Protein AF-A0A7W0QS46-F1 (afdb_monomer)

Secondary structure (DSSP, 8-state):
------------------------SHHHHHTT-PPPPP-------S-TTS-HHHHHHHHHHHHHHHHHHHHHHHTS-----EE-B-TTT--B-TT-EEEETTEEEE--TTSEE--

Structure (mmCIF, N/CA/C/O backbone):
data_AF-A0A7W0QS46-F1
#
_entry.id   AF-A0A7W0QS46-F1
#
loop_
_atom_site.group_PDB
_atom_site.id
_atom_site.type_symbol
_atom_site.label_atom_id
_atom_site.label_alt_id
_atom_site.label_comp_id
_atom_site.label_asym_id
_atom_site.label_entity_id
_atom_site.label_seq_id
_atom_site.pdbx_PDB_ins_code
_atom_site.Cartn_x
_atom_site.Cartn_y
_atom_site.Cartn_z
_atom_site.occupancy
_atom_site.B_iso_or_equiv
_atom_site.auth_seq_id
_atom_site.auth_comp_id
_atom_site.auth_asym_id
_atom_site.auth_atom_id
_atom_site.pdbx_PDB_model_num
ATOM 1 N N . MET A 1 1 ? 61.395 14.733 -98.164 1.00 42.03 1 MET A N 1
ATOM 2 C CA . MET A 1 1 ? 61.684 16.126 -97.755 1.00 42.03 1 MET A CA 1
ATOM 3 C C . MET A 1 1 ? 61.007 17.068 -98.737 1.00 42.03 1 MET A C 1
ATOM 5 O O . MET A 1 1 ? 60.835 16.677 -99.883 1.00 42.03 1 MET A O 1
ATOM 9 N N . THR A 1 2 ? 60.659 18.263 -98.248 1.00 37.06 2 THR A N 1
ATOM 10 C CA . THR A 1 2 ? 60.103 19.431 -98.965 1.00 37.06 2 THR A CA 1
ATOM 11 C C . THR A 1 2 ? 58.569 19.526 -99.023 1.00 37.06 2 THR A C 1
ATOM 13 O O . THR A 1 2 ? 57.917 18.998 -99.917 1.00 37.06 2 THR A O 1
ATOM 16 N N . GLN A 1 3 ? 58.011 20.245 -98.036 1.00 39.62 3 GLN A N 1
ATOM 17 C CA . GLN A 1 3 ? 56.718 20.937 -98.125 1.00 39.62 3 GLN A CA 1
ATOM 18 C C . GLN A 1 3 ? 56.758 21.989 -99.239 1.00 39.62 3 GLN A C 1
ATOM 20 O O . GLN A 1 3 ? 57.814 22.589 -99.426 1.00 39.62 3 GLN A O 1
ATOM 25 N N . GLN A 1 4 ? 55.606 22.331 -99.826 1.00 39.69 4 GLN A N 1
ATOM 26 C CA . GLN A 1 4 ? 55.246 23.735 -100.049 1.00 39.69 4 GLN A CA 1
ATOM 27 C C . GLN A 1 4 ? 53.736 23.960 -99.915 1.00 39.69 4 GLN A C 1
ATOM 29 O O . GLN A 1 4 ? 52.909 23.243 -100.470 1.00 39.69 4 GLN A O 1
ATOM 34 N N . VAL A 1 5 ? 53.438 24.978 -99.117 1.00 44.97 5 VAL A N 1
ATOM 35 C CA . VAL A 1 5 ? 52.142 25.584 -98.832 1.00 44.97 5 VAL A CA 1
ATOM 36 C C . VAL A 1 5 ? 51.836 26.584 -99.944 1.00 44.97 5 VAL A C 1
ATOM 38 O O . VAL A 1 5 ? 52.663 27.450 -100.202 1.00 44.97 5 VAL A O 1
ATOM 41 N N . TYR A 1 6 ? 50.641 26.535 -100.535 1.00 41.38 6 TYR A N 1
ATOM 42 C CA . TYR A 1 6 ? 50.048 27.699 -101.198 1.00 41.38 6 TYR A CA 1
ATOM 43 C C . TYR A 1 6 ? 48.574 27.822 -100.812 1.00 41.38 6 TYR A C 1
ATOM 45 O O . TYR A 1 6 ? 47.744 26.970 -101.120 1.00 41.38 6 TYR A O 1
ATOM 53 N N . MET A 1 7 ? 48.273 28.913 -100.109 1.00 39.53 7 MET A N 1
ATOM 54 C CA . MET A 1 7 ? 46.926 29.436 -99.920 1.00 39.53 7 MET A CA 1
ATOM 55 C C . MET A 1 7 ? 46.340 29.834 -101.280 1.00 39.53 7 MET A C 1
ATOM 57 O O . MET A 1 7 ? 46.981 30.538 -102.056 1.00 39.53 7 MET A O 1
ATOM 61 N N . THR A 1 8 ? 45.088 29.473 -101.545 1.00 50.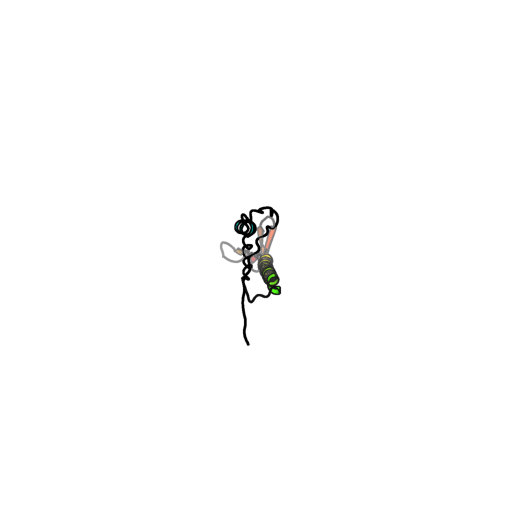31 8 THR A N 1
ATOM 62 C CA . THR A 1 8 ? 44.236 30.211 -102.482 1.00 50.31 8 THR A CA 1
ATOM 63 C C . THR A 1 8 ? 42.851 30.316 -101.871 1.00 50.31 8 THR A C 1
ATOM 65 O O . THR A 1 8 ? 42.171 29.326 -101.615 1.00 50.31 8 THR A O 1
ATOM 68 N N . GLN A 1 9 ? 42.493 31.560 -101.579 1.00 47.12 9 GLN A N 1
ATOM 69 C CA . GLN A 1 9 ? 41.172 32.006 -101.185 1.00 47.12 9 GLN A CA 1
ATOM 70 C C . GLN A 1 9 ? 40.110 31.574 -102.196 1.00 47.12 9 GLN A C 1
ATOM 72 O O . GLN A 1 9 ? 40.261 31.871 -103.376 1.00 47.12 9 GLN A O 1
ATOM 77 N N . MET A 1 10 ? 38.995 31.013 -101.721 1.00 40.62 10 MET A N 1
ATOM 78 C CA . MET A 1 10 ? 37.693 31.171 -102.374 1.00 40.62 10 MET A CA 1
ATOM 79 C C . MET A 1 10 ? 36.582 31.278 -101.325 1.00 40.62 10 MET A C 1
ATOM 81 O O . MET A 1 10 ? 36.172 30.313 -100.687 1.00 40.62 10 MET A O 1
ATOM 85 N N . GLN A 1 11 ? 36.106 32.508 -101.169 1.00 45.66 11 GLN A N 1
ATOM 86 C CA . GLN A 1 11 ? 34.884 32.909 -100.489 1.00 45.66 11 GLN A CA 1
ATOM 87 C C . GLN A 1 11 ? 33.656 32.383 -101.260 1.00 45.66 11 GLN A C 1
ATOM 89 O O . GLN A 1 11 ? 33.440 32.795 -102.395 1.00 45.66 11 GLN A O 1
ATOM 94 N N . SER A 1 12 ? 32.794 31.559 -100.650 1.00 42.09 12 SER A N 1
ATOM 95 C CA . SER A 1 12 ? 31.365 31.509 -101.025 1.00 42.09 12 SER A CA 1
ATOM 96 C C . SER A 1 12 ? 30.467 30.974 -99.892 1.00 42.09 12 SER A C 1
ATOM 98 O O . SER A 1 12 ? 30.327 29.782 -99.659 1.00 42.09 12 SER A O 1
ATOM 100 N N . LYS A 1 13 ? 29.893 31.933 -99.155 1.00 42.59 13 LYS A N 1
ATOM 101 C CA . LYS A 1 13 ? 28.553 31.976 -98.532 1.00 42.59 13 LYS A CA 1
ATOM 102 C C . LYS A 1 13 ? 27.834 30.639 -98.218 1.00 42.59 13 LYS A C 1
ATOM 104 O O . LYS A 1 13 ? 27.263 30.043 -99.129 1.00 42.59 13 LYS A O 1
ATOM 109 N N . PRO A 1 14 ? 27.653 30.280 -96.932 1.00 51.12 14 PRO A N 1
ATOM 110 C CA . PRO A 1 14 ? 26.560 29.414 -96.498 1.00 51.12 14 PRO A CA 1
ATOM 111 C C . PRO A 1 14 ? 25.295 30.230 -96.130 1.00 51.12 14 PRO A C 1
ATOM 113 O O . PRO A 1 14 ? 25.398 31.410 -95.778 1.00 51.12 14 PRO A O 1
ATOM 116 N N . PRO A 1 15 ? 24.088 29.646 -96.259 1.00 46.00 15 PRO A N 1
ATOM 117 C CA . PRO A 1 15 ? 22.811 30.344 -96.116 1.00 46.00 15 PRO A CA 1
ATOM 118 C C . PRO A 1 15 ? 22.496 30.717 -94.662 1.00 46.00 15 PRO A C 1
ATOM 120 O O . PRO A 1 15 ? 22.996 30.104 -93.723 1.00 46.00 15 PRO A O 1
ATOM 123 N N . ALA A 1 16 ? 21.656 31.747 -94.518 1.00 44.38 16 ALA A N 1
ATOM 124 C CA . ALA A 1 16 ? 21.217 32.356 -93.268 1.00 44.38 16 ALA A CA 1
ATOM 125 C C . ALA A 1 16 ? 20.842 31.313 -92.202 1.00 44.38 16 ALA A C 1
ATOM 127 O O . ALA A 1 16 ? 19.768 30.714 -92.238 1.00 44.38 16 ALA A O 1
ATOM 128 N N . GLY A 1 17 ? 21.751 31.115 -91.247 1.00 40.41 17 GLY A N 1
ATOM 129 C CA . GLY A 1 17 ? 21.467 30.407 -90.013 1.00 40.41 17 GLY A CA 1
ATOM 130 C C . GLY A 1 17 ? 20.565 31.272 -89.147 1.00 40.41 17 GLY A C 1
ATOM 131 O O . GLY A 1 17 ? 20.890 32.420 -88.852 1.00 40.41 17 GLY A O 1
ATOM 132 N N . THR A 1 18 ? 19.425 30.713 -88.755 1.00 43.06 18 THR A N 1
ATOM 133 C CA . THR A 1 18 ? 18.579 31.206 -87.673 1.00 43.06 18 THR A CA 1
ATOM 134 C C . THR A 1 18 ? 19.454 31.581 -86.483 1.00 43.06 18 THR A C 1
ATOM 136 O O . THR A 1 18 ? 20.055 30.711 -85.851 1.00 43.06 18 THR A O 1
ATOM 139 N N . THR A 1 19 ? 19.533 32.873 -86.175 1.00 45.97 19 THR A N 1
ATOM 140 C CA . THR A 1 19 ? 20.180 33.386 -84.970 1.00 45.97 19 THR A CA 1
ATOM 141 C C . THR A 1 19 ? 19.380 32.903 -83.762 1.00 45.97 19 THR A C 1
ATOM 143 O O . THR A 1 19 ? 18.473 33.579 -83.284 1.00 45.97 19 THR A O 1
ATOM 146 N N . ARG A 1 20 ? 19.662 31.689 -83.276 1.00 39.88 20 ARG A N 1
ATOM 147 C CA . ARG A 1 20 ? 19.218 31.264 -81.951 1.00 39.88 20 ARG A CA 1
ATOM 148 C C . ARG A 1 20 ? 20.089 32.025 -80.963 1.00 39.88 20 ARG A C 1
ATOM 150 O O . ARG A 1 20 ? 21.214 31.622 -80.690 1.00 39.88 20 ARG A O 1
ATOM 157 N N . SER A 1 21 ? 19.570 33.147 -80.478 1.00 46.78 21 SER A N 1
ATOM 158 C CA . SER A 1 21 ? 20.086 33.849 -79.310 1.00 46.78 21 SER A CA 1
ATOM 159 C C . SER A 1 21 ? 20.252 32.837 -78.177 1.00 46.78 21 SER A C 1
ATOM 161 O O . SER A 1 21 ? 19.275 32.448 -77.543 1.00 46.78 21 SER A O 1
ATOM 163 N N . THR A 1 22 ? 21.473 32.366 -77.929 1.00 52.00 22 THR A N 1
ATOM 164 C CA . THR A 1 22 ? 21.815 31.606 -76.722 1.00 52.00 22 THR A CA 1
ATOM 165 C C . THR A 1 22 ? 21.935 32.597 -75.572 1.00 52.00 22 THR A C 1
ATOM 167 O O . THR A 1 22 ? 23.018 32.874 -75.062 1.00 52.00 22 THR A O 1
ATOM 170 N N . MET A 1 23 ? 20.807 33.212 -75.225 1.00 46.06 23 MET A N 1
ATOM 171 C CA . MET A 1 23 ? 20.656 33.908 -73.963 1.00 46.06 23 MET A CA 1
ATOM 172 C C . MET A 1 23 ? 20.328 32.853 -72.909 1.00 46.06 23 MET A C 1
ATOM 174 O O . MET A 1 23 ? 19.323 32.160 -73.010 1.00 46.06 23 MET A O 1
ATOM 178 N N . SER A 1 24 ? 21.178 32.804 -71.884 1.00 54.03 24 SER A N 1
ATOM 179 C CA . SER A 1 24 ? 20.848 32.319 -70.544 1.00 54.03 24 SER A CA 1
ATOM 180 C C . SER A 1 24 ? 20.768 30.804 -70.314 1.00 54.03 24 SER A C 1
ATOM 182 O O . SER A 1 24 ? 19.752 30.289 -69.873 1.00 54.03 24 SER A O 1
ATOM 184 N N . THR A 1 25 ? 21.885 30.090 -70.484 1.00 54.03 25 THR A N 1
ATOM 185 C CA . THR A 1 25 ? 22.046 28.762 -69.847 1.00 54.03 25 THR A CA 1
ATOM 186 C C . THR A 1 25 ? 22.511 28.876 -68.389 1.00 54.03 25 THR A C 1
ATOM 188 O O . THR A 1 25 ? 22.315 27.947 -67.622 1.00 54.03 25 THR A O 1
ATOM 191 N N . ALA A 1 26 ? 23.075 30.016 -67.965 1.00 53.59 26 ALA A N 1
ATOM 192 C CA . ALA A 1 26 ? 23.535 30.186 -66.583 1.00 53.59 26 ALA A CA 1
ATOM 193 C C . ALA A 1 26 ? 22.373 30.346 -65.583 1.00 53.59 26 ALA A C 1
ATOM 195 O O . ALA A 1 26 ? 22.396 29.722 -64.527 1.00 53.59 26 ALA A O 1
ATOM 196 N N . ALA A 1 27 ? 21.330 31.115 -65.929 1.00 52.09 27 ALA A N 1
ATOM 197 C CA . ALA A 1 27 ? 20.205 31.361 -65.019 1.00 52.09 27 ALA A CA 1
ATOM 198 C C . ALA A 1 27 ? 19.205 30.192 -64.931 1.00 52.09 27 ALA A C 1
ATOM 200 O O . ALA A 1 27 ? 18.447 30.108 -63.968 1.00 52.09 27 ALA A O 1
ATOM 201 N N . GLU A 1 28 ? 19.185 29.292 -65.919 1.00 52.66 28 GLU A N 1
ATOM 202 C CA . GLU A 1 28 ? 18.270 28.142 -65.924 1.00 52.66 28 GLU A CA 1
ATOM 203 C C . GLU A 1 28 ? 18.741 27.037 -64.962 1.00 52.66 28 GLU A C 1
ATOM 205 O O . GLU A 1 28 ? 17.921 26.377 -64.328 1.00 52.66 28 GLU A O 1
ATOM 210 N N . THR A 1 29 ? 20.057 26.892 -64.764 1.00 55.97 29 THR A N 1
ATOM 211 C CA . THR A 1 29 ? 20.636 25.947 -63.791 1.00 55.97 29 THR A CA 1
ATOM 212 C C . THR A 1 29 ? 20.431 26.354 -62.332 1.00 55.97 29 THR A C 1
ATOM 214 O O . THR A 1 29 ? 20.271 25.479 -61.483 1.00 55.97 29 THR A O 1
ATOM 217 N N . ASP A 1 30 ? 20.386 27.653 -62.026 1.00 58.25 30 ASP A N 1
ATOM 218 C CA . ASP A 1 30 ? 20.181 28.126 -60.649 1.00 58.25 30 ASP A CA 1
ATOM 219 C C . ASP A 1 30 ? 18.719 28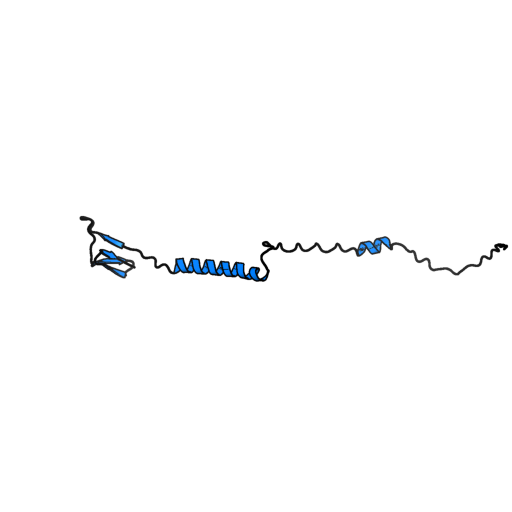.002 -60.193 1.00 58.25 30 ASP A C 1
ATOM 221 O O . ASP A 1 30 ? 18.452 27.837 -59.003 1.00 58.25 30 ASP A O 1
ATOM 225 N N . ALA A 1 31 ? 17.763 28.011 -61.130 1.00 60.00 31 ALA A N 1
ATOM 226 C CA . ALA A 1 31 ? 16.335 27.904 -60.827 1.00 60.00 31 ALA A CA 1
ATOM 227 C C . ALA A 1 31 ? 15.916 26.515 -60.306 1.00 60.00 31 ALA A C 1
ATOM 229 O O . ALA A 1 31 ? 14.890 26.394 -59.638 1.00 60.00 31 ALA A O 1
ATOM 230 N N . TYR A 1 32 ? 16.717 25.478 -60.579 1.00 58.31 32 TYR A N 1
ATOM 231 C CA . TYR A 1 32 ? 16.467 24.102 -60.134 1.00 58.31 32 TYR A CA 1
ATOM 232 C C . TYR A 1 32 ? 17.453 23.611 -59.063 1.00 58.31 32 TYR A C 1
ATOM 234 O O . TYR A 1 32 ? 17.449 22.426 -58.724 1.00 58.31 32 TYR A O 1
ATOM 242 N N . ASN A 1 33 ? 18.269 24.498 -58.484 1.00 69.06 33 ASN A N 1
ATOM 243 C CA . ASN A 1 33 ? 19.120 24.157 -57.347 1.00 69.06 33 ASN A CA 1
ATOM 244 C C . ASN A 1 33 ? 18.289 24.152 -56.054 1.00 69.06 33 ASN A C 1
ATOM 246 O O . ASN A 1 33 ? 18.301 25.098 -55.265 1.00 69.06 33 ASN A O 1
ATOM 250 N N . TRP A 1 34 ? 17.497 23.094 -55.867 1.00 71.81 34 TRP A N 1
ATOM 251 C CA . TRP A 1 34 ? 16.763 22.886 -54.625 1.00 71.81 34 TRP A CA 1
ATOM 252 C C . TRP A 1 34 ? 17.766 22.697 -53.479 1.00 71.81 34 TRP A C 1
ATOM 254 O O . TRP A 1 34 ? 18.659 21.851 -53.598 1.00 71.81 34 TRP A O 1
ATOM 264 N N . PRO A 1 35 ? 17.647 23.440 -52.363 1.00 72.06 35 PRO A N 1
ATOM 265 C CA . PRO A 1 35 ? 18.539 23.247 -51.233 1.00 72.06 35 PRO A CA 1
ATOM 266 C C . PRO A 1 35 ? 18.436 21.795 -50.768 1.00 72.06 35 PRO A C 1
ATOM 268 O O . PRO A 1 35 ? 17.337 21.263 -50.588 1.00 72.06 35 PRO A O 1
ATOM 271 N N . ALA A 1 36 ? 19.587 21.143 -50.593 1.00 73.75 36 ALA A N 1
ATOM 272 C CA . ALA A 1 36 ? 19.640 19.797 -50.041 1.00 73.75 36 ALA A CA 1
ATOM 273 C C . ALA A 1 36 ? 18.773 19.742 -48.774 1.00 73.75 36 ALA A C 1
ATOM 275 O O . ALA A 1 36 ? 18.867 20.627 -47.918 1.00 73.75 36 ALA A O 1
ATOM 276 N N . ALA A 1 37 ? 17.899 18.733 -48.685 1.00 69.31 37 ALA A N 1
ATOM 277 C CA . ALA A 1 37 ? 17.021 18.568 -47.534 1.00 69.31 37 ALA A CA 1
ATOM 278 C C . ALA A 1 37 ? 17.860 18.646 -46.246 1.00 69.31 37 ALA A C 1
ATOM 280 O O . ALA A 1 37 ? 18.941 18.045 -46.202 1.00 69.31 37 ALA A O 1
ATOM 281 N N . PRO A 1 38 ? 17.414 19.390 -45.214 1.00 65.25 38 PRO A N 1
ATOM 282 C CA . PRO A 1 38 ? 18.166 19.479 -43.974 1.00 65.25 38 PRO A CA 1
ATOM 283 C C . PRO A 1 38 ? 18.381 18.058 -43.469 1.00 65.25 38 PRO A C 1
ATOM 285 O O . PRO A 1 38 ? 17.421 17.297 -43.345 1.00 65.25 38 PRO A O 1
ATOM 288 N N . ALA A 1 39 ? 19.641 17.691 -43.227 1.00 67.69 39 ALA A N 1
ATOM 289 C CA . ALA A 1 39 ? 19.972 16.388 -42.680 1.00 67.69 39 ALA A CA 1
ATOM 290 C C . ALA A 1 39 ? 19.107 16.178 -41.433 1.00 67.69 39 ALA A C 1
ATOM 292 O O . ALA A 1 39 ? 19.244 16.905 -40.445 1.00 67.69 39 ALA A O 1
ATOM 293 N N . THR A 1 40 ? 18.172 15.228 -41.499 1.00 58.50 40 THR A N 1
ATOM 294 C CA . THR A 1 40 ? 17.398 14.805 -40.338 1.00 58.50 40 THR A CA 1
ATOM 295 C C . THR A 1 40 ? 18.412 14.434 -39.274 1.00 58.50 40 THR A C 1
ATOM 297 O O . THR A 1 40 ? 19.160 13.470 -39.453 1.00 58.50 40 THR A O 1
ATOM 300 N N . ARG A 1 41 ? 18.498 15.236 -38.202 1.00 53.41 41 ARG A N 1
ATOM 301 C CA . ARG A 1 41 ? 19.337 14.905 -37.052 1.00 53.41 41 ARG A CA 1
ATOM 302 C C . ARG A 1 41 ? 18.944 13.496 -36.646 1.00 53.41 41 ARG A C 1
ATOM 304 O O . ARG A 1 41 ? 17.787 13.272 -36.297 1.00 53.41 41 ARG A O 1
ATOM 311 N N . ALA A 1 42 ? 19.889 12.564 -36.744 1.00 59.88 42 ALA A N 1
ATOM 312 C CA . ALA A 1 42 ? 19.716 11.232 -36.202 1.00 59.88 42 ALA A CA 1
ATOM 313 C C . ALA A 1 42 ? 19.234 11.421 -34.765 1.00 59.88 42 ALA A C 1
ATOM 315 O O . ALA A 1 42 ? 19.939 12.046 -33.968 1.00 59.88 42 ALA A O 1
ATOM 316 N N . GLY A 1 43 ? 17.998 10.993 -34.484 1.00 60.56 43 GLY A N 1
ATOM 317 C CA . GLY A 1 43 ? 17.436 11.033 -33.143 1.00 60.56 43 GLY A CA 1
ATOM 318 C C . GLY A 1 43 ? 18.480 10.429 -32.223 1.00 60.56 43 GLY A C 1
ATOM 319 O O . GLY A 1 43 ? 18.866 9.274 -32.411 1.00 60.56 43 GLY A O 1
ATOM 320 N N . GLY A 1 44 ? 19.046 11.266 -31.353 1.00 59.84 44 GLY A N 1
ATOM 321 C CA . GLY A 1 44 ? 20.213 10.901 -30.573 1.00 59.84 44 GLY A CA 1
ATOM 322 C C . GLY A 1 44 ? 19.902 9.610 -29.839 1.00 59.84 44 GLY A C 1
ATOM 323 O O . GLY A 1 44 ? 18.990 9.574 -29.014 1.00 59.84 44 GLY A O 1
ATOM 324 N N . ARG A 1 45 ? 20.629 8.536 -30.162 1.00 61.97 45 ARG A N 1
ATOM 325 C CA . ARG A 1 45 ? 20.665 7.343 -29.321 1.00 61.97 45 ARG A CA 1
ATOM 326 C C . ARG A 1 45 ? 21.199 7.815 -27.976 1.00 61.97 45 ARG A C 1
ATOM 328 O O . ARG A 1 45 ? 22.405 7.956 -27.811 1.00 61.97 45 ARG A O 1
ATOM 335 N N . LEU A 1 46 ? 20.289 8.083 -27.040 1.00 65.81 46 LEU A N 1
ATOM 336 C CA . LEU A 1 46 ? 20.602 8.529 -25.681 1.00 65.81 46 LEU A CA 1
ATOM 337 C C . LEU A 1 46 ? 21.550 7.550 -24.968 1.00 65.81 46 LEU A C 1
ATOM 339 O O . LEU A 1 46 ? 22.199 7.921 -23.998 1.00 65.81 46 LEU A O 1
ATOM 343 N N . LEU A 1 47 ? 21.672 6.318 -25.479 1.00 69.06 47 LEU A N 1
ATOM 344 C CA . LEU A 1 47 ? 22.589 5.290 -25.011 1.00 69.06 47 LEU A CA 1
ATOM 345 C C . LEU A 1 47 ? 23.159 4.526 -26.227 1.00 69.06 47 LEU A C 1
ATOM 347 O O . LEU A 1 47 ? 22.501 3.625 -26.746 1.00 69.06 47 LEU A O 1
ATOM 351 N N . PRO A 1 48 ? 24.362 4.863 -26.728 1.00 67.31 48 PRO A N 1
ATOM 352 C CA . PRO A 1 48 ? 24.927 4.242 -27.933 1.00 67.31 48 PRO A CA 1
ATOM 353 C C . PRO A 1 48 ? 25.254 2.748 -27.759 1.00 67.31 48 PRO A C 1
ATOM 355 O O . PRO A 1 48 ? 25.284 2.015 -28.746 1.00 67.31 48 PRO A O 1
ATOM 358 N N . TRP A 1 49 ? 25.445 2.304 -26.513 1.00 71.75 49 TRP A N 1
ATOM 359 C CA . TRP A 1 49 ? 25.645 0.906 -26.119 1.00 71.75 49 TRP A CA 1
ATOM 360 C C . TRP A 1 49 ? 24.332 0.127 -25.945 1.00 71.75 49 TRP A C 1
ATOM 362 O O . TRP A 1 49 ? 24.353 -1.103 -25.898 1.00 71.75 49 TRP A O 1
ATOM 372 N N . LEU A 1 50 ? 23.190 0.820 -25.839 1.00 69.44 50 LEU A N 1
ATOM 373 C CA . LEU A 1 50 ? 21.893 0.181 -25.669 1.00 69.44 50 LEU A CA 1
ATOM 374 C C . LEU A 1 50 ? 21.382 -0.247 -27.042 1.00 69.44 50 LEU A C 1
ATOM 376 O O . LEU A 1 50 ? 20.927 0.551 -27.864 1.00 69.44 50 LEU A O 1
ATOM 380 N N . ASP A 1 51 ? 21.520 -1.539 -27.295 1.00 77.81 51 ASP A N 1
ATOM 381 C CA . ASP A 1 51 ? 21.064 -2.162 -28.524 1.00 77.81 51 ASP A CA 1
ATOM 382 C C . ASP A 1 51 ? 19.541 -1.981 -28.683 1.00 77.81 51 ASP A C 1
ATOM 384 O O . ASP A 1 51 ? 18.803 -1.953 -27.696 1.00 77.81 51 ASP A O 1
ATOM 388 N N . TRP A 1 52 ? 19.043 -1.862 -29.917 1.00 72.88 52 TRP A N 1
ATOM 389 C CA . TRP A 1 52 ? 17.634 -1.512 -30.190 1.00 72.88 52 TRP A CA 1
ATOM 390 C C . TRP A 1 52 ? 16.637 -2.477 -29.522 1.00 72.88 52 TRP A C 1
ATOM 392 O O . TRP A 1 52 ? 15.562 -2.064 -29.090 1.00 72.88 52 TRP A O 1
ATOM 402 N N . LYS A 1 53 ? 17.037 -3.745 -29.353 1.00 73.75 53 LYS A N 1
ATOM 403 C CA . LYS A 1 53 ? 16.274 -4.790 -2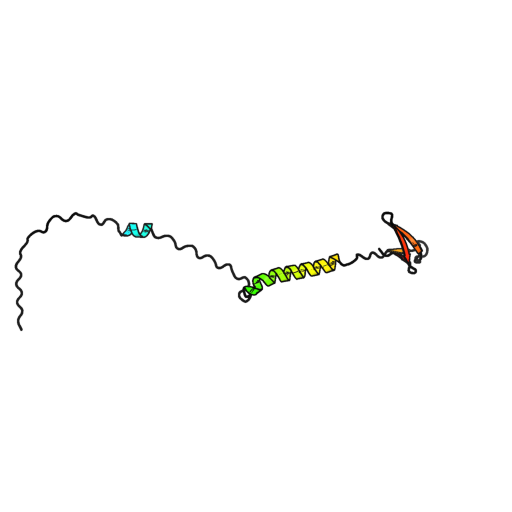8.653 1.00 73.75 53 LYS A CA 1
ATOM 404 C C . LYS A 1 53 ? 15.972 -4.437 -27.191 1.00 73.75 53 LYS A C 1
ATOM 406 O O . LYS A 1 53 ? 14.945 -4.838 -26.656 1.00 73.75 53 LYS A O 1
ATOM 411 N N . PHE A 1 54 ? 16.849 -3.667 -26.547 1.00 79.19 54 PHE A N 1
ATOM 412 C CA . PHE A 1 54 ? 16.697 -3.251 -25.156 1.00 79.19 54 PHE A CA 1
ATOM 413 C C . PHE A 1 54 ? 15.955 -1.921 -25.019 1.00 79.19 54 PHE A C 1
ATOM 415 O O . PHE A 1 54 ? 15.492 -1.596 -23.929 1.00 79.19 54 PHE A O 1
ATOM 422 N N . SER A 1 55 ? 15.760 -1.182 -26.116 1.00 79.19 55 SER A N 1
ATOM 423 C CA . SER A 1 55 ? 14.996 0.068 -26.105 1.00 79.19 55 SER A CA 1
ATOM 424 C C . SER A 1 55 ? 13.540 -0.135 -25.678 1.00 79.19 55 SER A C 1
ATOM 426 O O . SER A 1 55 ? 12.966 0.768 -25.079 1.00 79.19 55 SER A O 1
ATOM 428 N N . LEU A 1 56 ? 12.948 -1.302 -25.964 1.00 83.31 56 LEU A N 1
ATOM 429 C CA . LEU A 1 56 ? 11.615 -1.676 -25.472 1.00 83.31 56 LEU A CA 1
ATOM 430 C C . LEU A 1 56 ? 11.676 -2.281 -24.059 1.00 83.31 56 LEU A C 1
ATOM 432 O O . LEU A 1 56 ? 10.753 -2.113 -23.269 1.00 83.31 56 LEU A O 1
ATOM 436 N N . LEU A 1 57 ? 12.772 -2.962 -23.717 1.00 87.88 57 LEU A N 1
ATOM 437 C CA . LEU A 1 57 ? 12.922 -3.584 -22.401 1.00 87.88 57 LEU A CA 1
ATOM 438 C C . LEU A 1 57 ? 13.063 -2.554 -21.283 1.00 87.88 57 LEU A C 1
ATOM 440 O O . LEU A 1 57 ? 12.538 -2.790 -20.206 1.00 87.88 57 LEU A O 1
ATOM 444 N N . VAL A 1 58 ? 13.707 -1.411 -21.525 1.00 86.81 58 VAL A N 1
ATOM 445 C CA . VAL A 1 58 ? 13.840 -0.343 -20.519 1.00 86.81 58 VAL A CA 1
ATOM 446 C C . VAL A 1 58 ? 12.480 0.175 -20.013 1.00 86.81 58 VAL A C 1
ATOM 448 O O . VAL A 1 58 ? 12.260 0.124 -18.802 1.00 86.81 58 VAL A O 1
ATOM 451 N N . PRO A 1 59 ? 11.538 0.632 -20.864 1.00 89.31 59 PRO A N 1
ATOM 452 C CA . PRO A 1 59 ? 10.236 1.099 -20.389 1.00 89.31 59 PRO A CA 1
ATOM 453 C C . PRO A 1 59 ? 9.386 -0.027 -19.788 1.00 89.31 59 PRO A C 1
ATOM 455 O O . PRO A 1 59 ? 8.687 0.207 -18.806 1.00 89.31 59 PRO A O 1
ATOM 458 N N . VAL A 1 60 ? 9.473 -1.254 -20.315 1.00 92.38 60 VAL A N 1
ATOM 459 C CA . VAL A 1 60 ? 8.758 -2.410 -19.745 1.00 92.38 60 VAL A CA 1
ATOM 460 C C . VAL A 1 60 ? 9.304 -2.767 -18.363 1.00 92.38 60 VAL A C 1
ATOM 462 O O . VAL A 1 60 ? 8.530 -2.967 -17.434 1.00 92.38 60 VAL A O 1
ATOM 465 N N . ALA A 1 61 ? 10.626 -2.800 -18.192 1.00 91.56 61 ALA A N 1
ATOM 466 C CA . ALA A 1 61 ? 11.262 -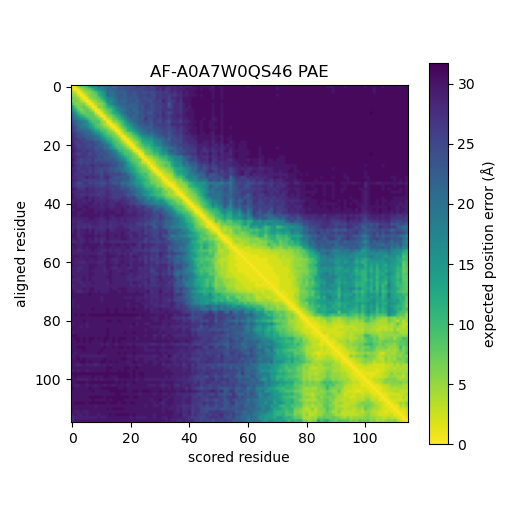3.063 -16.906 1.00 91.56 61 ALA A CA 1
ATOM 467 C C . ALA A 1 61 ? 10.916 -1.979 -15.881 1.00 91.56 61 ALA A C 1
ATOM 469 O O . ALA A 1 61 ? 10.611 -2.304 -14.737 1.00 91.56 61 ALA A O 1
ATOM 470 N N . LEU A 1 62 ? 10.897 -0.708 -16.294 1.00 94.06 62 LEU A N 1
ATOM 471 C CA . LEU A 1 62 ? 10.460 0.396 -15.441 1.00 94.06 62 LEU A CA 1
ATOM 472 C C . LEU A 1 62 ? 9.004 0.208 -14.994 1.00 94.06 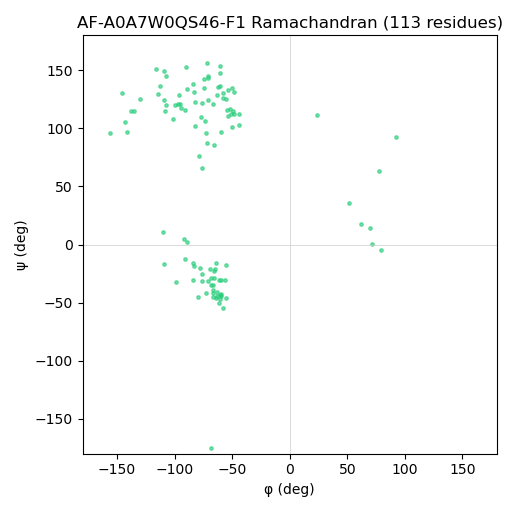62 LEU A C 1
ATOM 474 O O . LEU A 1 62 ? 8.711 0.324 -13.807 1.00 94.06 62 LEU A O 1
ATOM 478 N N . LEU A 1 63 ? 8.106 -0.124 -15.928 1.00 95.56 63 LEU A N 1
ATOM 479 C CA . LEU A 1 63 ? 6.693 -0.364 -15.633 1.00 95.56 63 LEU A CA 1
ATOM 480 C C . LEU A 1 63 ? 6.522 -1.528 -14.657 1.00 95.56 63 LEU A C 1
ATOM 482 O O . LEU A 1 63 ? 5.758 -1.408 -13.704 1.00 95.56 63 LEU A O 1
ATOM 486 N N . LEU A 1 64 ? 7.268 -2.617 -14.854 1.00 95.12 64 LEU A N 1
ATOM 487 C CA . LEU A 1 64 ? 7.264 -3.749 -13.936 1.00 95.12 64 LEU A CA 1
ATOM 488 C C . LEU A 1 64 ? 7.754 -3.333 -12.550 1.00 95.12 64 LEU A C 1
ATOM 490 O O . LEU A 1 64 ? 7.033 -3.564 -11.594 1.00 95.12 64 LEU A O 1
ATOM 494 N N . ILE A 1 65 ? 8.905 -2.660 -12.428 1.00 94.69 65 ILE A N 1
ATOM 495 C CA . ILE A 1 65 ? 9.437 -2.193 -11.134 1.00 94.69 65 ILE A CA 1
ATOM 496 C C . ILE A 1 65 ? 8.413 -1.326 -10.394 1.00 94.69 65 ILE A C 1
ATOM 498 O O . ILE A 1 65 ? 8.178 -1.535 -9.204 1.00 94.69 65 ILE A O 1
ATOM 502 N N . VAL A 1 66 ? 7.785 -0.377 -11.094 1.00 94.44 66 VAL A N 1
ATOM 503 C CA . VAL A 1 66 ? 6.751 0.491 -10.517 1.00 94.44 66 VAL A CA 1
ATOM 504 C C . VAL A 1 66 ? 5.535 -0.328 -10.093 1.00 94.44 66 VAL A C 1
ATOM 506 O O . VAL A 1 66 ? 5.059 -0.159 -8.975 1.00 94.44 66 VAL A O 1
ATOM 509 N N . ALA A 1 67 ? 5.058 -1.249 -10.931 1.00 92.44 67 ALA A N 1
ATOM 510 C CA . ALA A 1 67 ? 3.932 -2.114 -10.598 1.00 92.44 67 ALA A CA 1
ATOM 511 C C . ALA A 1 67 ? 4.221 -2.973 -9.359 1.00 92.44 67 ALA A C 1
ATOM 513 O O . ALA A 1 67 ? 3.384 -3.038 -8.461 1.00 92.44 67 ALA A O 1
ATOM 514 N N . THR A 1 68 ? 5.409 -3.576 -9.253 1.00 92.69 68 THR A N 1
ATOM 515 C CA . THR A 1 68 ? 5.784 -4.368 -8.074 1.00 92.69 68 THR A CA 1
ATOM 516 C C . THR A 1 68 ? 5.908 -3.494 -6.832 1.00 92.69 68 THR A C 1
ATOM 518 O O . THR A 1 68 ? 5.442 -3.887 -5.767 1.00 92.69 68 THR A O 1
ATOM 521 N N . ALA A 1 69 ? 6.504 -2.305 -6.945 1.00 89.50 69 ALA A N 1
ATOM 522 C CA . ALA A 1 69 ? 6.631 -1.378 -5.824 1.00 89.50 69 ALA A CA 1
ATOM 523 C C . ALA A 1 69 ? 5.256 -0.916 -5.315 1.00 89.50 69 ALA A C 1
ATOM 525 O O . ALA A 1 69 ? 5.002 -0.939 -4.113 1.00 89.50 69 ALA A O 1
ATOM 526 N N . LEU A 1 70 ? 4.344 -0.569 -6.227 1.00 89.62 70 LEU A N 1
ATOM 527 C CA . LEU A 1 70 ? 2.976 -0.180 -5.887 1.00 89.62 70 LEU A CA 1
ATOM 528 C C . LEU A 1 70 ? 2.180 -1.345 -5.305 1.00 89.62 70 LEU A C 1
ATOM 530 O O . LEU A 1 70 ? 1.449 -1.151 -4.340 1.00 89.62 70 LEU A O 1
ATOM 534 N N . TRP A 1 71 ? 2.359 -2.559 -5.827 1.00 89.06 71 TRP A N 1
ATOM 535 C CA . TRP A 1 71 ? 1.735 -3.756 -5.270 1.00 89.06 71 TRP A CA 1
ATOM 536 C C . TRP A 1 71 ? 2.153 -3.987 -3.816 1.00 89.06 71 TRP A C 1
ATOM 538 O O . TRP A 1 71 ? 1.311 -4.286 -2.977 1.00 89.06 71 TRP A O 1
ATOM 548 N N . GLN A 1 72 ? 3.436 -3.803 -3.495 1.00 82.06 72 GLN A N 1
ATOM 549 C CA . GLN A 1 72 ? 3.952 -3.943 -2.129 1.00 82.06 72 GLN A CA 1
ATOM 550 C C . GLN A 1 72 ? 3.398 -2.890 -1.166 1.00 82.06 72 GLN A C 1
ATOM 552 O O . GLN A 1 72 ? 3.309 -3.153 0.027 1.00 82.06 72 GLN A O 1
ATOM 557 N N . VAL A 1 73 ? 3.054 -1.699 -1.654 1.00 80.00 73 VAL A N 1
ATOM 558 C CA . VAL A 1 73 ? 2.415 -0.657 -0.837 1.00 80.00 73 VAL A CA 1
ATOM 559 C C . VAL A 1 73 ? 0.923 -0.942 -0.683 1.00 80.00 73 VAL A C 1
ATOM 561 O O . VAL A 1 73 ? 0.417 -0.909 0.430 1.00 80.00 73 VAL A O 1
ATOM 564 N N . ALA A 1 74 ? 0.238 -1.293 -1.770 1.00 77.62 74 ALA A N 1
ATOM 565 C CA . ALA A 1 74 ? -1.193 -1.587 -1.764 1.00 77.62 74 ALA A CA 1
ATOM 566 C C . ALA A 1 74 ? -1.549 -2.884 -1.015 1.00 77.62 74 ALA A C 1
ATOM 568 O O . ALA A 1 74 ? -2.644 -3.001 -0.480 1.00 77.62 74 ALA A O 1
ATOM 569 N N . SER A 1 75 ? -0.637 -3.859 -0.976 1.00 79.00 75 SER A N 1
ATOM 570 C CA . SER A 1 75 ? -0.849 -5.145 -0.295 1.00 79.00 75 SER A CA 1
ATO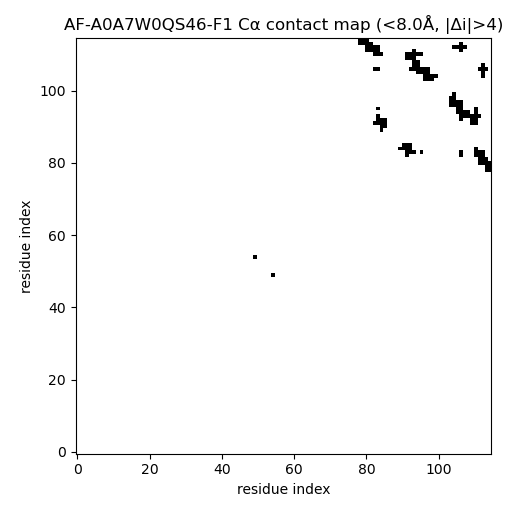M 571 C C . SER A 1 75 ? -0.423 -5.131 1.169 1.00 79.00 75 SER A C 1
ATOM 573 O O . SER A 1 75 ? -0.473 -6.176 1.813 1.00 79.00 75 SER A O 1
ATOM 575 N N . ARG A 1 76 ? 0.044 -3.994 1.701 1.00 74.56 76 ARG A N 1
ATOM 576 C CA . ARG A 1 76 ? 0.251 -3.856 3.143 1.00 74.56 76 ARG A CA 1
ATOM 577 C C . ARG A 1 76 ? -1.119 -3.632 3.771 1.00 74.56 76 ARG A C 1
ATOM 579 O O . ARG A 1 76 ? -1.681 -2.563 3.549 1.00 74.56 76 ARG A O 1
ATOM 586 N N . PRO A 1 77 ? -1.665 -4.598 4.529 1.00 66.38 77 PRO A N 1
ATOM 587 C CA . PRO A 1 77 ? -2.774 -4.273 5.405 1.00 66.38 77 PRO A CA 1
ATOM 588 C C . PRO A 1 77 ? -2.284 -3.171 6.352 1.00 66.38 77 PRO A C 1
ATOM 590 O O . PRO A 1 77 ? -1.212 -3.287 6.953 1.00 66.38 77 PRO A O 1
ATOM 593 N N . GLU A 1 78 ? -3.011 -2.059 6.406 1.00 65.44 78 GLU A N 1
ATOM 594 C CA . GLU A 1 78 ? -2.778 -1.013 7.395 1.00 65.44 78 GLU A CA 1
ATOM 595 C C . GLU A 1 78 ? -3.249 -1.571 8.741 1.00 65.44 78 GLU A C 1
ATOM 597 O O . GLU A 1 78 ? -4.416 -1.451 9.096 1.00 65.44 78 GLU A O 1
ATOM 602 N N . LEU A 1 79 ? -2.361 -2.278 9.448 1.00 66.62 79 LEU A N 1
ATOM 603 C CA . LEU A 1 79 ? -2.649 -2.742 10.802 1.00 66.62 79 LEU A CA 1
ATOM 604 C C . LEU A 1 79 ? -2.586 -1.525 11.718 1.00 66.62 79 LEU A C 1
ATOM 606 O O . LEU A 1 79 ? -1.509 -0.999 12.002 1.00 66.62 79 LEU A O 1
ATOM 610 N N . ILE A 1 80 ? -3.754 -1.067 12.148 1.00 74.50 80 ILE A N 1
ATOM 611 C CA . ILE A 1 80 ? -3.872 -0.123 13.250 1.00 74.50 80 ILE A CA 1
ATOM 612 C C . ILE A 1 80 ? -4.018 -0.966 14.513 1.00 74.50 80 ILE A C 1
ATOM 614 O O . ILE A 1 80 ? -5.011 -1.665 14.667 1.00 74.50 80 ILE A O 1
ATOM 618 N N . ASP A 1 81 ? -3.049 -0.889 15.420 1.00 77.44 81 ASP A N 1
ATOM 619 C CA . ASP A 1 81 ? -3.174 -1.508 16.739 1.00 77.44 81 ASP A CA 1
ATOM 620 C C . ASP A 1 81 ? -3.691 -0.458 17.727 1.00 77.44 81 ASP A C 1
ATOM 622 O O . ASP A 1 81 ? -3.047 0.566 17.972 1.00 77.44 81 ASP A O 1
ATOM 626 N N . LEU A 1 82 ? -4.876 -0.697 18.292 1.00 79.38 82 LEU A N 1
ATOM 627 C CA . LEU A 1 82 ? -5.454 0.142 19.344 1.00 79.38 82 LEU A CA 1
ATOM 628 C C . LEU A 1 82 ? -5.411 -0.600 20.676 1.00 79.38 82 LEU A C 1
ATOM 630 O O . LEU A 1 82 ? -6.107 -1.595 20.855 1.00 79.38 82 LEU A O 1
ATOM 634 N N . THR A 1 83 ? -4.643 -0.096 21.638 1.00 83.81 83 THR A N 1
ATOM 635 C CA . THR A 1 83 ? -4.597 -0.661 22.994 1.00 83.81 83 THR A CA 1
ATOM 636 C C . THR A 1 83 ? -5.530 0.105 23.928 1.00 83.81 83 THR A C 1
ATOM 638 O O . THR A 1 83 ? -5.485 1.336 24.005 1.00 83.81 83 THR A O 1
ATOM 641 N N . VAL A 1 84 ? -6.393 -0.614 24.650 1.00 85.19 84 VAL A N 1
ATOM 642 C CA . VAL A 1 84 ? -7.328 -0.008 25.610 1.00 85.19 84 VAL A CA 1
ATOM 643 C C . VAL A 1 84 ? -6.736 -0.041 27.014 1.00 85.19 84 VAL A C 1
ATOM 645 O O . VAL A 1 84 ? -6.492 -1.112 27.565 1.00 85.19 84 VAL A O 1
ATOM 648 N N . HIS A 1 85 ? -6.577 1.132 27.626 1.00 87.00 85 HIS A N 1
ATOM 649 C CA . HIS A 1 85 ? -6.056 1.269 28.986 1.00 87.00 85 HIS A CA 1
ATOM 650 C C . HIS A 1 85 ? -7.091 1.853 29.945 1.00 87.00 85 HIS A C 1
ATOM 652 O O . HIS A 1 85 ? -7.939 2.666 29.570 1.00 87.00 85 HIS A O 1
ATOM 658 N N . ASN A 1 86 ? -6.978 1.487 31.219 1.00 84.31 86 ASN A N 1
ATOM 659 C CA . ASN A 1 86 ? -7.699 2.138 32.298 1.00 84.31 86 ASN A CA 1
ATOM 660 C C . ASN A 1 86 ? -7.051 3.494 32.620 1.00 84.31 86 ASN A C 1
ATOM 662 O O . ASN A 1 86 ? -5.884 3.557 33.002 1.00 84.31 86 ASN A O 1
ATOM 666 N N . GLY A 1 87 ? -7.816 4.582 32.520 1.00 83.19 87 GLY A N 1
ATOM 667 C CA . GLY A 1 87 ? -7.314 5.939 32.756 1.00 83.19 87 GLY A CA 1
ATOM 668 C C . GLY A 1 87 ? -6.836 6.228 34.186 1.00 83.19 87 GLY A C 1
ATOM 669 O O . GLY A 1 87 ? -6.148 7.225 34.387 1.00 83.19 87 GLY A O 1
ATOM 670 N N . SER A 1 88 ? -7.177 5.395 35.177 1.00 84.25 88 SER A N 1
ATOM 671 C CA . SER A 1 88 ? -6.743 5.582 36.569 1.00 84.25 88 SER A CA 1
ATOM 672 C C . SER A 1 88 ? -5.537 4.729 36.963 1.00 84.25 88 SER A C 1
ATOM 674 O O . SER A 1 88 ? -4.734 5.172 37.782 1.00 84.25 88 SER A O 1
ATOM 676 N N . THR A 1 89 ? -5.389 3.530 36.392 1.00 85.88 89 THR A N 1
ATOM 677 C CA . THR A 1 89 ? -4.316 2.584 36.751 1.00 85.88 89 THR A CA 1
ATOM 678 C C . THR A 1 89 ? -3.249 2.428 35.669 1.00 85.88 89 THR A C 1
ATOM 680 O O . THR A 1 89 ? -2.169 1.924 35.960 1.00 85.88 89 THR A O 1
ATOM 683 N N . GLY A 1 90 ? -3.525 2.846 34.429 1.00 84.75 90 GLY A N 1
ATOM 684 C CA . GLY A 1 90 ? -2.657 2.618 33.267 1.00 84.75 90 GLY A CA 1
ATOM 685 C C . GLY A 1 90 ? -2.628 1.163 32.787 1.00 84.75 90 GLY A C 1
ATOM 686 O O . GLY A 1 90 ? -1.940 0.847 31.820 1.00 84.75 90 GLY A O 1
ATOM 687 N N . GLU A 1 91 ? -3.373 0.275 33.445 1.00 87.06 91 GLU A N 1
ATOM 688 C CA . GLU A 1 91 ? -3.418 -1.144 33.118 1.00 87.06 91 GLU A CA 1
ATOM 689 C C . GLU A 1 91 ? -4.234 -1.386 31.849 1.00 87.06 91 GLU A C 1
ATOM 691 O O . GLU A 1 91 ? -5.245 -0.724 31.593 1.00 87.06 91 GLU A O 1
ATOM 696 N N . THR A 1 92 ? -3.776 -2.336 31.046 1.00 82.88 92 THR A N 1
ATOM 697 C CA . THR A 1 92 ? -4.439 -2.744 29.815 1.00 82.88 92 THR A CA 1
ATOM 698 C C . THR A 1 92 ? -5.685 -3.575 30.127 1.00 82.88 92 THR A C 1
ATOM 700 O O . THR A 1 92 ? -5.645 -4.452 30.986 1.00 82.88 92 THR A O 1
ATOM 703 N N . ILE A 1 93 ? -6.805 -3.296 29.454 1.00 81.75 93 ILE A N 1
ATOM 704 C CA . ILE A 1 93 ? -8.094 -3.940 29.741 1.00 81.75 93 ILE A CA 1
ATOM 705 C C . ILE A 1 93 ? -8.371 -5.042 28.704 1.00 81.75 93 ILE A C 1
ATOM 707 O O . ILE A 1 93 ? -8.709 -4.719 27.556 1.00 81.75 93 ILE A O 1
ATOM 711 N N . PRO A 1 94 ? -8.282 -6.333 29.079 1.00 81.25 94 PRO A N 1
ATOM 712 C CA . PRO A 1 94 ? -8.682 -7.427 28.203 1.00 81.25 94 PRO A CA 1
ATOM 713 C C . PRO A 1 94 ? -10.206 -7.475 28.038 1.00 81.25 94 PRO A C 1
ATOM 715 O O . PRO A 1 94 ? -10.961 -7.209 28.976 1.00 81.25 94 PRO A O 1
ATOM 718 N N . GLY A 1 95 ? -10.675 -7.809 26.834 1.00 79.62 95 GLY A N 1
ATOM 719 C CA . GLY A 1 95 ? -12.104 -7.919 26.525 1.00 79.62 95 GLY A CA 1
ATOM 720 C C . GLY A 1 95 ? -12.874 -6.591 26.500 1.00 79.62 95 GLY A C 1
ATOM 721 O O . GLY A 1 95 ? -14.110 -6.593 26.509 1.00 79.62 95 GLY A O 1
ATOM 722 N N . ALA A 1 96 ? -12.180 -5.452 26.460 1.00 83.00 96 ALA A N 1
ATOM 723 C CA . ALA A 1 96 ? -12.795 -4.149 26.254 1.00 83.00 96 ALA A CA 1
ATOM 724 C C . ALA A 1 96 ? -13.510 -4.112 24.897 1.00 83.00 96 ALA A C 1
ATOM 726 O O . ALA A 1 96 ? -12.982 -4.573 23.886 1.00 83.00 96 ALA A O 1
ATOM 727 N N . ARG A 1 97 ? -14.724 -3.552 24.865 1.00 84.69 97 ARG A N 1
ATOM 728 C CA . ARG A 1 97 ? -15.487 -3.382 23.624 1.00 84.69 97 ARG A CA 1
ATOM 729 C C . ARG A 1 97 ? -15.289 -1.976 23.087 1.00 84.69 97 ARG A C 1
ATOM 731 O O . ARG A 1 97 ? -15.631 -1.009 23.763 1.00 84.69 97 ARG A O 1
ATOM 738 N N . VAL A 1 98 ? -14.777 -1.879 21.867 1.00 82.62 98 VAL A N 1
ATOM 739 C CA . VAL A 1 98 ? -14.562 -0.614 21.161 1.00 82.62 98 VAL A CA 1
ATOM 740 C C . VAL A 1 98 ? -15.482 -0.580 19.951 1.00 82.62 98 VAL A C 1
ATOM 742 O O . VAL A 1 98 ? -15.539 -1.540 19.185 1.00 82.62 98 VAL A O 1
ATOM 745 N N . VAL A 1 99 ? -16.232 0.509 19.792 1.00 85.56 99 VAL A N 1
ATOM 746 C CA . VAL A 1 99 ? -17.115 0.711 18.638 1.00 85.56 99 VAL A CA 1
ATOM 747 C C . VAL A 1 99 ? -16.501 1.772 17.737 1.00 85.56 99 VAL A C 1
ATOM 749 O O . VAL A 1 99 ? -16.312 2.905 18.177 1.00 85.56 99 VAL A O 1
ATOM 752 N N . ILE A 1 100 ? -16.203 1.412 16.490 1.00 82.12 100 ILE A N 1
ATOM 753 C CA . ILE A 1 100 ? -15.662 2.317 15.468 1.00 82.12 100 ILE A CA 1
ATOM 754 C C . ILE A 1 100 ? -16.512 2.152 14.214 1.00 82.12 100 ILE A C 1
ATOM 756 O O . ILE A 1 100 ? -16.718 1.033 13.758 1.00 82.12 100 ILE A O 1
ATOM 760 N N . ASP A 1 101 ? -17.053 3.256 13.697 1.00 85.62 101 ASP A N 1
ATOM 761 C CA . ASP A 1 101 ? -17.900 3.266 12.492 1.00 85.62 101 ASP A CA 1
ATOM 762 C C . ASP A 1 101 ? -19.075 2.257 12.534 1.00 85.62 101 ASP A C 1
ATOM 764 O O . ASP A 1 101 ? -19.439 1.616 11.554 1.00 85.62 101 ASP A O 1
ATOM 768 N N . GLY A 1 102 ? -19.654 2.056 13.725 1.00 85.56 102 GLY A N 1
ATOM 769 C CA . GLY A 1 102 ? -20.756 1.110 13.946 1.00 85.56 102 GLY A CA 1
ATOM 770 C C . GLY A 1 102 ? -20.347 -0.365 14.06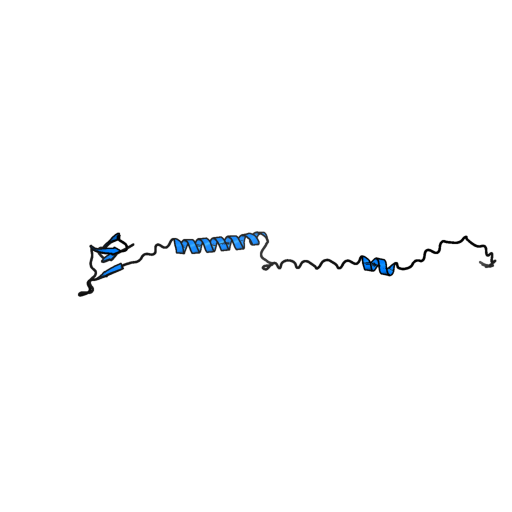3 1.00 85.56 102 GLY A C 1
ATOM 771 O O . GLY A 1 102 ? -21.189 -1.197 14.404 1.00 85.56 102 GLY A O 1
ATOM 772 N N . LEU A 1 103 ? -19.072 -0.701 13.860 1.00 85.19 103 LEU A N 1
ATOM 773 C CA . LEU A 1 103 ? -18.525 -2.040 14.079 1.00 85.19 103 LEU A CA 1
ATOM 774 C C . LEU A 1 103 ? -18.032 -2.176 15.522 1.00 85.19 103 LEU A C 1
ATOM 776 O O . LEU A 1 103 ? -17.368 -1.289 16.053 1.00 85.19 103 LEU A O 1
ATOM 780 N N . THR A 1 104 ? -18.388 -3.285 16.176 1.00 86.75 104 THR A N 1
ATOM 781 C CA . THR A 1 104 ? -17.956 -3.583 17.549 1.00 86.75 104 THR A CA 1
ATOM 782 C C . THR A 1 104 ? -16.792 -4.558 17.526 1.00 86.75 104 THR A C 1
ATOM 784 O O . THR A 1 104 ? -16.948 -5.698 17.093 1.00 86.75 104 THR A O 1
ATOM 787 N N . TYR A 1 105 ? -15.666 -4.127 18.074 1.00 84.56 105 TYR A N 1
ATOM 788 C CA . TYR A 1 105 ? -14.456 -4.917 18.237 1.00 84.56 105 TYR A CA 1
ATOM 789 C C . TYR A 1 105 ? -14.242 -5.235 19.715 1.00 84.56 105 TYR A C 1
ATOM 791 O O . TYR A 1 105 ? -14.647 -4.467 20.591 1.00 84.56 105 TYR A O 1
ATOM 799 N N . ALA A 1 106 ? -13.632 -6.382 19.997 1.00 85.88 106 ALA A N 1
ATOM 800 C CA . ALA A 1 106 ? -13.228 -6.766 21.342 1.00 85.88 106 ALA A CA 1
ATOM 801 C C . ALA A 1 106 ? -11.702 -6.786 21.408 1.00 85.88 106 ALA A C 1
ATOM 803 O O . ALA A 1 106 ? -11.062 -7.293 20.489 1.00 85.88 106 ALA A O 1
ATOM 804 N N . SER A 1 107 ? -11.137 -6.237 22.479 1.00 87.31 107 SER A N 1
ATOM 805 C CA . SER A 1 107 ? -9.704 -6.329 22.720 1.00 87.31 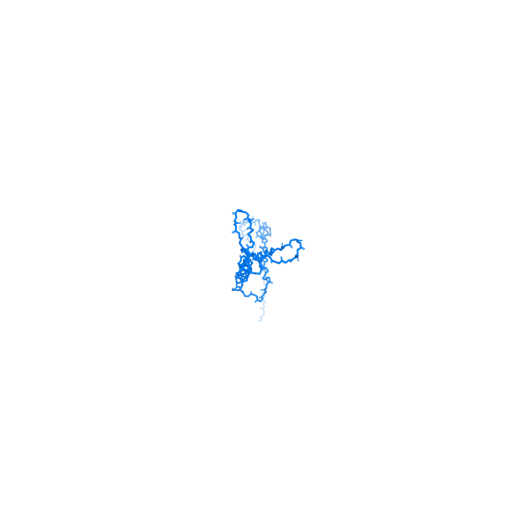107 SER A CA 1
ATOM 806 C C . SER A 1 107 ? -9.305 -7.752 23.113 1.00 87.31 107 SER A C 1
ATOM 808 O O . SER A 1 107 ? -10.070 -8.459 23.780 1.00 87.31 107 SER A O 1
ATOM 810 N N . GLY A 1 108 ? -8.115 -8.170 22.678 1.00 83.06 108 GLY A N 1
ATOM 811 C CA . GLY A 1 108 ? -7.513 -9.451 23.034 1.00 83.06 108 GLY A CA 1
ATOM 812 C C . GLY A 1 108 ? -7.112 -9.532 24.507 1.00 83.06 108 GLY A C 1
ATOM 813 O O . GLY A 1 108 ? -7.346 -8.613 25.295 1.00 83.06 108 GLY A O 1
ATOM 814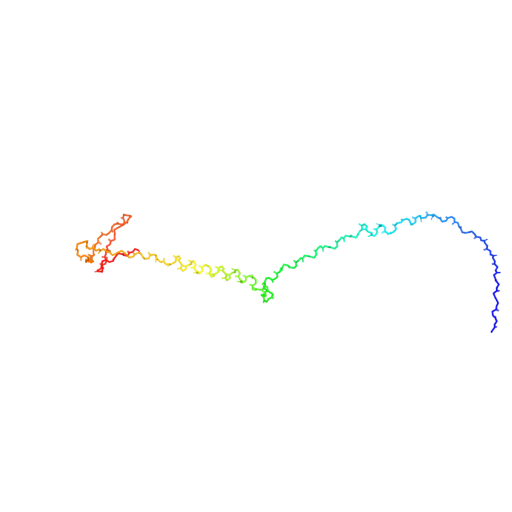 N N . ASP A 1 109 ? -6.472 -10.636 24.885 1.00 84.25 109 ASP A N 1
ATOM 815 C CA . ASP A 1 109 ? -5.988 -10.859 26.257 1.00 84.25 109 ASP A CA 1
ATOM 816 C C . ASP A 1 109 ? -4.883 -9.867 26.666 1.00 84.25 109 ASP A C 1
ATOM 818 O O . ASP A 1 109 ? -4.656 -9.620 27.848 1.00 84.25 109 ASP A O 1
ATOM 822 N N . ASP A 1 110 ? -4.220 -9.268 25.679 1.00 81.12 110 ASP A N 1
ATOM 823 C CA . ASP A 1 110 ? -3.235 -8.197 25.811 1.00 81.12 110 ASP A CA 1
ATOM 824 C C . ASP A 1 110 ? -3.860 -6.792 25.715 1.00 81.12 110 ASP A C 1
ATOM 826 O O . ASP A 1 110 ? -3.132 -5.805 25.697 1.00 81.12 110 ASP A O 1
ATOM 830 N N . GLY A 1 111 ? -5.194 -6.707 25.624 1.00 81.06 111 GLY A N 1
ATOM 831 C CA . GLY A 1 111 ? -6.005 -5.504 25.427 1.00 81.06 111 GLY A CA 1
ATOM 832 C C . GLY A 1 111 ? -5.759 -4.738 24.126 1.00 81.06 111 GLY A C 1
ATOM 833 O O . GLY A 1 111 ? -6.201 -3.589 24.019 1.00 81.06 111 GLY A O 1
ATOM 834 N N . THR A 1 112 ? -5.133 -5.373 23.133 1.00 84.94 112 THR A N 1
ATOM 835 C CA . THR A 1 112 ? -4.993 -4.842 21.774 1.00 84.94 112 THR A CA 1
ATOM 836 C C . THR A 1 112 ? -6.237 -5.161 20.946 1.00 84.94 112 THR A C 1
ATOM 838 O O . THR A 1 112 ? -6.788 -6.261 21.009 1.00 84.94 112 THR A O 1
ATOM 841 N N . VAL A 1 113 ? -6.696 -4.193 20.161 1.00 81.44 113 VAL A N 1
ATOM 842 C CA . VAL A 1 113 ? -7.744 -4.336 19.150 1.00 81.44 113 VAL A CA 1
ATOM 843 C C . VAL A 1 113 ? -7.088 -4.235 17.777 1.00 81.44 113 VAL A C 1
ATOM 845 O O . VAL A 1 113 ? -6.422 -3.238 17.498 1.00 81.44 113 VAL A O 1
ATOM 848 N N . THR A 1 114 ? -7.288 -5.253 16.940 1.00 78.69 114 THR A N 1
ATOM 849 C CA . THR A 1 114 ? -6.787 -5.331 15.561 1.00 78.69 114 THR A CA 1
ATOM 850 C C . THR A 1 114 ? -7.932 -5.151 14.558 1.00 78.69 114 THR A C 1
ATOM 852 O O . THR A 1 114 ? -9.060 -5.587 14.815 1.00 78.69 114 THR A O 1
ATOM 855 N N . PHE A 1 115 ? -7.645 -4.496 13.429 1.00 73.81 115 PHE A N 1
ATOM 856 C CA . PHE A 1 115 ? -8.608 -4.137 12.376 1.00 73.81 115 PHE A CA 1
ATOM 857 C C . PHE A 1 115 ? -8.207 -4.729 11.026 1.00 73.81 115 PHE A C 1
ATOM 859 O O . PHE A 1 115 ? -6.986 -4.864 10.778 1.00 73.81 115 PHE A O 1
#

Radius of gyration: 49.97 Å; Cα contacts (8 Å, |Δi|>4): 69; chains: 1; bounding box: 82×45×139 Å

Solvent-accessible surface area (backbone atoms only — not comparable to full-atom values): 7732 Å² total; per-residue (Å²): 138,82,87,84,89,79,92,77,90,79,91,79,85,82,79,90,72,79,83,73,77,86,74,63,75,70,64,60,59,62,76,70,64,70,76,76,75,77,78,74,73,72,78,73,66,91,48,85,84,59,50,76,83,46,66,61,46,52,61,50,50,50,52,48,53,51,50,54,53,49,47,61,59,72,67,49,79,78,72,53,80,47,72,42,60,39,93,89,76,70,46,63,37,52,62,42,76,47,74,57,97,89,44,80,45,59,19,38,90,80,4,42,31,82,106

Mean predicted aligned error: 20.86 Å

pLDDT: mean 70.58, std 17.04, range [37.06, 95.56]

Foldseek 3Di:
DDDDDDDDDDDDDDDDDDPPPPPDPPPVVVVPCDPDDPPPPPPDPPDPPQDPVCVVVVVVVVVVVVVVVVCVVVPDDPWDKDFDADPPPRQTDFQDWDADPNDTFGAHPRRITTD

Nearest PDB structures (foldseek):
  3tto-assembly4_D  TM=5.931E-01  e=4.544E-01  Leuconostoc mesenteroides
  4ayg-assembly2_B  TM=7.081E-01  e=5.249E+00  Limosilactobacillus reuteri

Sequence (115 aa):
MTQQVYMTQMQSKPPAGTTRSTMSTAAETDAYNWPAAPATRAGGRLLPWLDWKFSLLVPVALLLIVATALWQVASRPELIDLTVHNGSTGETIPGARVVIDGLTYASGDDGTVTF